Protein AF-A0A661ELQ1-F1 (afdb_monomer_lite)

Structure (mmCIF, N/CA/C/O backbone):
data_AF-A0A661ELQ1-F1
#
_entry.id   AF-A0A661ELQ1-F1
#
loop_
_atom_site.group_PDB
_atom_site.id
_atom_site.type_symbol
_atom_site.label_atom_id
_atom_site.label_alt_id
_atom_site.label_comp_id
_atom_site.label_asym_id
_atom_site.label_entity_id
_atom_site.label_seq_id
_atom_site.pdbx_PDB_ins_code
_atom_site.Cartn_x
_atom_site.Cartn_y
_atom_site.Cartn_z
_atom_site.occupancy
_atom_site.B_iso_or_equiv
_atom_site.auth_seq_id
_atom_site.auth_comp_id
_atom_site.auth_asym_id
_atom_site.auth_atom_id
_atom_site.pdbx_PDB_model_num
ATOM 1 N N . PRO A 1 1 ? 10.445 11.957 -2.654 1.00 92.38 1 PRO A N 1
ATOM 2 C CA . PRO A 1 1 ? 10.680 11.781 -1.202 1.00 92.38 1 PRO A CA 1
ATOM 3 C C . PRO A 1 1 ? 10.831 10.322 -0.725 1.00 92.38 1 PRO A C 1
ATOM 5 O O . PRO A 1 1 ? 11.393 10.127 0.339 1.00 92.38 1 PRO A O 1
ATOM 8 N N . TYR A 1 2 ? 10.362 9.317 -1.481 1.00 94.81 2 TYR A N 1
ATOM 9 C CA . TYR A 1 2 ? 10.293 7.919 -1.006 1.00 94.81 2 TYR A CA 1
ATOM 10 C C . TYR A 1 2 ? 11.280 6.948 -1.652 1.00 94.81 2 TYR A C 1
ATOM 12 O O . TYR A 1 2 ? 11.162 5.752 -1.426 1.00 94.81 2 TYR A O 1
ATOM 20 N N . GLU A 1 3 ? 12.143 7.429 -2.553 1.00 93.62 3 GLU A N 1
ATOM 21 C CA . GLU A 1 3 ? 13.049 6.568 -3.339 1.00 93.62 3 GLU A CA 1
ATOM 22 C C . GLU A 1 3 ? 12.331 5.399 -4.059 1.00 93.62 3 GLU A C 1
ATOM 24 O O . GLU A 1 3 ? 12.921 4.389 -4.412 1.00 93.62 3 GLU A O 1
ATOM 29 N N . ALA A 1 4 ? 11.029 5.549 -4.336 1.00 94.38 4 ALA A N 1
ATOM 30 C CA . ALA A 1 4 ? 10.157 4.499 -4.874 1.00 94.38 4 ALA A CA 1
ATOM 31 C C . ALA A 1 4 ? 10.223 4.356 -6.411 1.00 94.38 4 ALA A C 1
ATOM 33 O O . ALA A 1 4 ? 9.228 4.012 -7.058 1.00 94.38 4 ALA A O 1
ATOM 34 N N . ARG A 1 5 ? 11.370 4.691 -7.007 1.00 95.94 5 ARG A N 1
ATOM 35 C CA . ARG A 1 5 ? 11.649 4.603 -8.446 1.00 95.94 5 ARG A CA 1
ATOM 36 C C . ARG A 1 5 ? 12.962 3.857 -8.634 1.00 95.94 5 ARG A C 1
ATOM 38 O O . ARG A 1 5 ? 13.936 4.168 -7.958 1.00 95.94 5 ARG A O 1
ATOM 45 N N . TYR A 1 6 ? 12.974 2.907 -9.556 1.00 95.00 6 TYR A N 1
ATOM 46 C CA . TYR A 1 6 ? 14.144 2.127 -9.921 1.00 95.00 6 TYR A CA 1
ATOM 47 C C . TYR A 1 6 ? 14.651 2.576 -11.289 1.00 95.00 6 TYR A C 1
ATOM 49 O O . TYR A 1 6 ? 13.884 2.616 -12.247 1.00 95.00 6 TYR A O 1
ATOM 57 N N . THR A 1 7 ? 15.931 2.920 -11.383 1.00 96.19 7 THR A N 1
ATOM 58 C CA . THR A 1 7 ? 16.563 3.299 -12.651 1.00 96.19 7 THR A CA 1
ATOM 59 C C . THR A 1 7 ? 17.171 2.059 -13.296 1.00 96.19 7 THR A C 1
ATOM 61 O O . THR A 1 7 ? 18.039 1.422 -12.699 1.00 96.19 7 THR A O 1
ATOM 64 N N . HIS A 1 8 ? 16.729 1.725 -14.506 1.00 95.81 8 HIS A N 1
ATOM 65 C CA . HIS A 1 8 ? 17.241 0.588 -15.264 1.00 95.81 8 HIS A CA 1
ATOM 66 C C . HIS A 1 8 ? 18.532 0.966 -16.015 1.00 95.81 8 HIS A C 1
ATOM 68 O O . HIS A 1 8 ? 18.622 2.087 -16.529 1.00 95.81 8 HIS A O 1
ATOM 74 N N . PRO A 1 9 ? 19.507 0.046 -16.154 1.00 95.56 9 PRO A N 1
ATOM 75 C CA . PRO A 1 9 ? 20.705 0.272 -16.970 1.00 95.56 9 PRO A CA 1
ATOM 76 C C . PRO A 1 9 ? 20.414 0.658 -18.427 1.00 95.56 9 PRO A C 1
ATOM 78 O O . PRO A 1 9 ? 21.176 1.411 -19.025 1.00 95.56 9 PRO A O 1
ATOM 81 N N . ASP A 1 10 ? 19.285 0.201 -18.973 1.00 96.12 10 ASP A N 1
ATOM 82 C CA . ASP A 1 10 ? 18.866 0.466 -20.358 1.00 96.12 10 ASP A CA 1
ATOM 83 C C . ASP A 1 10 ? 18.254 1.867 -20.561 1.00 96.12 10 ASP A C 1
ATOM 85 O O . ASP A 1 10 ? 17.764 2.187 -21.643 1.00 96.12 10 ASP A O 1
ATOM 89 N N . GLY A 1 11 ? 18.268 2.721 -19.530 1.00 96.62 11 GLY A N 1
ATOM 90 C CA . GLY A 1 11 ? 17.921 4.140 -19.647 1.00 96.62 11 GLY A CA 1
ATOM 91 C C . GLY A 1 11 ? 16.457 4.495 -19.380 1.00 96.62 11 GLY A C 1
ATOM 92 O O . GLY A 1 11 ? 16.042 5.610 -19.695 1.00 96.62 11 GLY A O 1
ATOM 93 N N . TYR A 1 12 ? 15.671 3.597 -18.781 1.00 95.81 12 TYR A N 1
ATOM 94 C CA . TYR A 1 12 ? 14.292 3.873 -18.359 1.00 95.81 12 TYR A CA 1
ATOM 95 C C . TYR A 1 12 ? 14.111 3.743 -16.840 1.00 95.81 12 TYR A C 1
ATOM 97 O O . TYR A 1 12 ? 14.990 3.263 -16.126 1.00 95.81 12 TYR A O 1
ATOM 105 N N . ILE A 1 13 ? 12.972 4.219 -16.330 1.00 97.06 13 ILE A N 1
ATOM 106 C CA . ILE A 1 13 ? 12.637 4.189 -14.903 1.00 97.06 13 ILE A CA 1
ATOM 107 C C . ILE A 1 13 ? 11.413 3.307 -14.693 1.00 97.06 13 ILE A C 1
ATOM 109 O O . ILE A 1 13 ? 10.365 3.558 -15.286 1.00 97.06 13 ILE A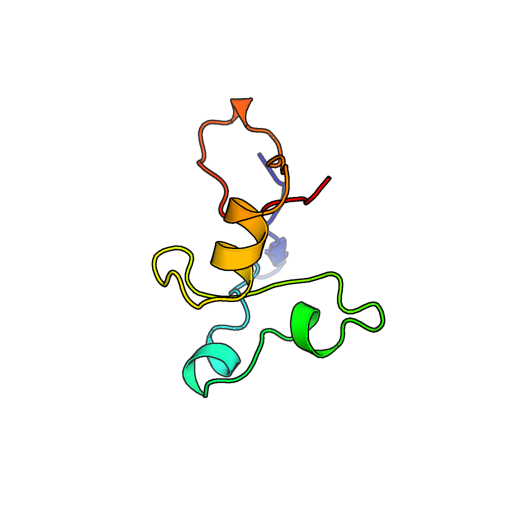 O 1
ATOM 113 N N . ASP A 1 14 ? 11.529 2.362 -13.770 1.00 96.44 14 ASP A N 1
ATOM 114 C CA . ASP A 1 14 ? 10.428 1.543 -13.282 1.00 96.44 14 ASP A CA 1
ATOM 115 C C . ASP A 1 14 ? 9.969 1.973 -11.889 1.00 96.44 14 ASP A C 1
ATOM 117 O O . ASP A 1 14 ? 10.671 2.634 -11.119 1.00 96.44 14 ASP A O 1
ATOM 121 N N . LYS A 1 15 ? 8.740 1.593 -11.544 1.00 96.75 15 LYS A N 1
ATOM 122 C CA . LYS A 1 15 ? 8.173 1.778 -10.205 1.00 96.75 15 LYS A CA 1
ATOM 123 C C . LYS A 1 15 ? 7.061 0.771 -9.946 1.00 96.75 15 LYS A C 1
ATOM 125 O O . LYS A 1 15 ? 6.496 0.196 -10.872 1.00 96.75 15 LYS A O 1
ATOM 130 N N . CYS A 1 16 ? 6.672 0.637 -8.679 1.00 97.00 16 CYS A N 1
ATOM 131 C CA . CYS A 1 16 ? 5.485 -0.125 -8.291 1.00 97.00 16 CYS A CA 1
ATOM 132 C C . CYS A 1 16 ? 4.253 0.310 -9.106 1.00 97.00 16 CYS A C 1
ATOM 134 O O . CYS A 1 16 ? 3.945 1.500 -9.184 1.00 97.00 16 CYS A O 1
ATOM 136 N N . THR A 1 17 ? 3.529 -0.647 -9.683 1.00 96.81 17 THR A N 1
ATOM 137 C CA . THR A 1 17 ? 2.318 -0.412 -10.491 1.00 96.81 17 THR A CA 1
ATOM 138 C C . THR A 1 17 ? 1.029 -0.731 -9.737 1.00 96.81 17 THR A C 1
ATOM 140 O O . THR A 1 17 ? -0.029 -0.818 -10.353 1.00 96.81 17 THR A O 1
ATOM 143 N N . PHE A 1 18 ? 1.115 -0.968 -8.421 1.00 96.88 18 PHE A N 1
ATOM 144 C CA . PHE A 1 18 ? 0.005 -1.474 -7.605 1.00 96.88 18 PHE A CA 1
ATOM 145 C C . PHE A 1 18 ? -0.627 -2.758 -8.168 1.00 96.88 18 PHE A C 1
ATOM 147 O O . PHE A 1 18 ? -1.812 -3.013 -7.986 1.00 96.88 18 PHE A O 1
ATOM 154 N N . CYS A 1 19 ? 0.175 -3.577 -8.862 1.00 97.94 19 CYS A N 1
ATOM 155 C CA . CYS A 1 19 ? -0.288 -4.792 -9.531 1.00 97.94 19 CYS A CA 1
ATOM 156 C C . CYS A 1 19 ? -1.515 -4.542 -10.423 1.00 97.94 19 CYS A C 1
ATOM 158 O O . CYS A 1 19 ? -2.424 -5.364 -10.441 1.00 97.94 19 CYS A O 1
ATOM 160 N N . LEU A 1 20 ? -1.540 -3.430 -11.171 1.00 97.62 20 LEU A N 1
ATOM 161 C CA . LEU A 1 20 ? -2.683 -3.032 -12.006 1.00 97.62 20 LEU A CA 1
ATOM 162 C C . LEU A 1 20 ? -3.254 -4.173 -12.868 1.00 97.62 20 LEU A C 1
ATOM 164 O O . LEU A 1 20 ? -4.463 -4.250 -13.047 1.00 97.62 20 LEU A O 1
ATOM 168 N N . HIS A 1 21 ? -2.399 -5.058 -13.385 1.00 97.56 21 HIS A N 1
ATOM 169 C CA . HIS A 1 21 ? -2.814 -6.234 -14.154 1.00 97.56 21 HIS A CA 1
ATOM 170 C C . HIS A 1 21 ? -3.724 -7.181 -13.351 1.00 97.56 21 HIS A C 1
ATOM 172 O O . HIS A 1 21 ? -4.736 -7.613 -13.879 1.00 97.56 21 HIS A O 1
ATOM 178 N N . ARG A 1 22 ? -3.421 -7.416 -12.069 1.00 98.19 22 ARG A N 1
ATOM 179 C CA . ARG A 1 22 ? -4.221 -8.248 -11.153 1.00 98.19 22 ARG A CA 1
ATOM 180 C C . ARG A 1 22 ? -5.499 -7.543 -10.716 1.00 98.19 22 ARG A C 1
ATOM 182 O O . ARG A 1 22 ? -6.581 -8.112 -10.765 1.00 98.19 22 ARG A O 1
ATOM 189 N N . VAL A 1 23 ? -5.378 -6.269 -10.340 1.00 97.12 23 VAL A N 1
ATOM 190 C CA . VAL A 1 23 ? -6.516 -5.476 -9.845 1.00 97.12 23 VAL A CA 1
ATOM 191 C C . VAL A 1 23 ? -7.610 -5.353 -10.910 1.00 97.12 23 VAL A C 1
ATOM 193 O O . VAL A 1 23 ? -8.791 -5.417 -10.583 1.00 97.12 23 VAL A O 1
ATOM 196 N N . LYS A 1 24 ? -7.238 -5.247 -12.193 1.00 97.00 24 LYS A N 1
ATOM 197 C CA . LYS A 1 24 ? -8.194 -5.244 -13.315 1.00 97.00 24 LYS A CA 1
ATOM 198 C C . LYS A 1 24 ? -9.003 -6.537 -13.446 1.00 97.00 24 LYS A C 1
ATOM 200 O O . LYS A 1 24 ? -10.104 -6.493 -13.982 1.00 97.00 24 LYS A O 1
ATOM 205 N N . GLU A 1 25 ? -8.476 -7.652 -12.959 1.00 97.62 25 GLU A N 1
ATOM 206 C CA . GLU A 1 25 ? -9.140 -8.961 -12.952 1.00 97.62 25 GLU A CA 1
ATOM 207 C C . GLU A 1 25 ? -9.906 -9.215 -11.641 1.00 97.62 25 GLU A C 1
ATOM 209 O O . GLU A 1 25 ? -10.452 -10.294 -11.434 1.00 97.62 25 GLU A O 1
ATOM 214 N N . GLY A 1 26 ? -9.975 -8.217 -10.750 1.00 96.12 26 GLY A N 1
ATOM 215 C CA . GLY A 1 26 ? -10.616 -8.338 -9.440 1.00 96.12 26 GLY A CA 1
ATOM 216 C C . GLY A 1 26 ? -9.753 -9.042 -8.392 1.00 96.12 26 GLY A C 1
ATOM 217 O O . GLY A 1 26 ? -10.237 -9.347 -7.303 1.00 96.12 26 GLY A O 1
ATOM 218 N N . GLU A 1 27 ? -8.477 -9.294 -8.687 1.00 97.38 27 GLU A N 1
ATOM 219 C CA . GLU A 1 27 ? -7.546 -9.889 -7.736 1.00 97.38 27 GLU A CA 1
ATOM 220 C C . GLU A 1 27 ? -6.877 -8.844 -6.829 1.00 97.38 27 GLU A C 1
ATOM 222 O O . GLU A 1 27 ? -6.702 -7.674 -7.178 1.00 97.38 27 GLU A O 1
ATOM 227 N N . LEU A 1 28 ? -6.411 -9.294 -5.661 1.00 97.75 28 LEU A N 1
ATOM 228 C CA . LEU A 1 28 ? -5.590 -8.473 -4.774 1.00 97.75 28 LEU A CA 1
ATOM 229 C C . LEU A 1 28 ? -4.158 -8.306 -5.319 1.00 97.75 28 LEU A C 1
ATOM 231 O O . LEU A 1 28 ? -3.615 -9.225 -5.942 1.00 97.75 28 LEU A O 1
ATOM 235 N N . PRO A 1 29 ? -3.479 -7.181 -5.017 1.00 98.31 29 PRO A N 1
ATOM 236 C CA . PRO A 1 29 ? -2.064 -7.024 -5.322 1.00 98.31 29 PRO A CA 1
ATOM 237 C C . PRO A 1 29 ? -1.208 -8.145 -4.730 1.00 98.31 29 PRO A C 1
ATOM 239 O O . PRO A 1 29 ? -1.507 -8.678 -3.661 1.00 98.31 29 PRO A O 1
ATOM 242 N N . ALA A 1 30 ? -0.089 -8.458 -5.387 1.00 98.12 30 ALA A N 1
ATOM 243 C CA . ALA A 1 30 ? 0.789 -9.557 -4.988 1.00 98.12 30 ALA A CA 1
ATOM 244 C C . ALA A 1 30 ? 1.229 -9.474 -3.528 1.00 98.12 30 ALA A C 1
ATOM 246 O O . ALA A 1 30 ? 0.983 -10.421 -2.786 1.00 98.12 30 ALA A O 1
ATOM 247 N N . CYS A 1 31 ? 1.769 -8.331 -3.097 1.00 97.81 31 CYS A N 1
ATOM 248 C CA . CYS A 1 31 ? 2.187 -8.132 -1.710 1.00 97.81 31 CYS A CA 1
ATOM 249 C C . CYS A 1 31 ? 1.049 -8.391 -0.708 1.00 97.81 31 CYS A C 1
ATOM 251 O O . CYS A 1 31 ? 1.270 -9.073 0.286 1.00 97.81 31 CYS A O 1
ATOM 253 N N . VAL A 1 32 ? -0.170 -7.929 -0.999 1.00 97.88 32 VAL A N 1
ATOM 254 C CA . VAL A 1 32 ? -1.353 -8.117 -0.145 1.00 97.88 32 VAL A CA 1
ATOM 255 C C . VAL A 1 32 ? -1.762 -9.590 -0.114 1.00 97.88 32 VAL A C 1
ATOM 257 O O . VAL A 1 32 ? -1.937 -10.153 0.963 1.00 97.88 32 VAL A O 1
ATOM 260 N N . SER A 1 33 ? -1.843 -10.233 -1.283 1.00 97.50 33 SER A N 1
ATOM 261 C CA . SER A 1 33 ? -2.283 -11.627 -1.419 1.00 97.50 33 SER A CA 1
ATOM 262 C C . SER A 1 33 ? -1.374 -12.630 -0.702 1.00 97.50 33 SER A C 1
ATOM 264 O O . SER A 1 33 ? -1.864 -13.612 -0.153 1.00 97.50 33 SER A O 1
ATOM 266 N N . VAL A 1 34 ? -0.061 -12.376 -0.666 1.00 97.75 34 VAL A N 1
ATOM 267 C CA . VAL A 1 34 ? 0.920 -13.286 -0.048 1.00 97.75 34 VAL A CA 1
ATOM 268 C C . VAL A 1 34 ? 1.177 -12.988 1.429 1.00 97.75 34 VAL A C 1
ATOM 270 O O . VAL A 1 34 ? 1.989 -13.667 2.049 1.00 97.75 34 VAL A O 1
ATOM 273 N N . CYS A 1 35 ? 0.532 -11.96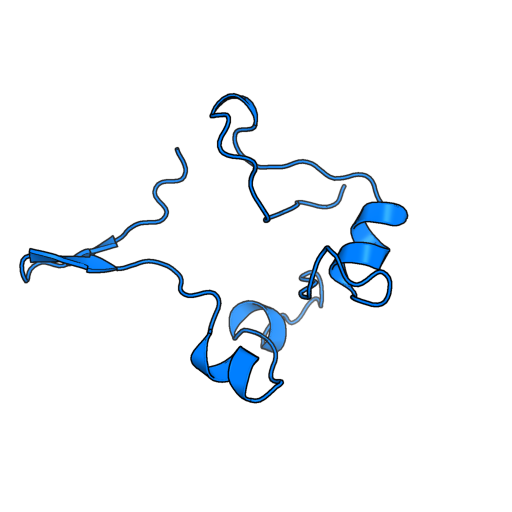7 2.004 1.00 97.62 35 CYS A N 1
ATOM 274 C CA . CYS A 1 35 ? 0.787 -11.528 3.372 1.00 97.62 35 CYS A CA 1
ATOM 275 C C . CYS A 1 35 ? 0.423 -12.621 4.394 1.00 97.62 35 CYS A C 1
ATOM 277 O O . CYS A 1 35 ? -0.765 -12.856 4.629 1.00 97.62 35 CYS A O 1
ATOM 279 N N . PRO A 1 36 ? 1.398 -13.247 5.078 1.00 97.44 36 PRO A N 1
ATOM 280 C CA . PRO A 1 36 ? 1.097 -14.353 5.986 1.00 97.44 36 PRO A CA 1
ATOM 281 C C . PRO A 1 36 ? 0.373 -13.878 7.252 1.00 97.44 36 PRO A C 1
ATOM 283 O O . PRO A 1 36 ? -0.465 -14.585 7.803 1.00 97.44 36 PRO A O 1
ATOM 286 N N . THR A 1 37 ? 0.671 -12.658 7.702 1.00 97.12 37 THR A N 1
ATOM 287 C CA . THR A 1 37 ? 0.095 -12.055 8.911 1.00 97.12 37 THR A CA 1
ATOM 288 C C . THR A 1 37 ? -1.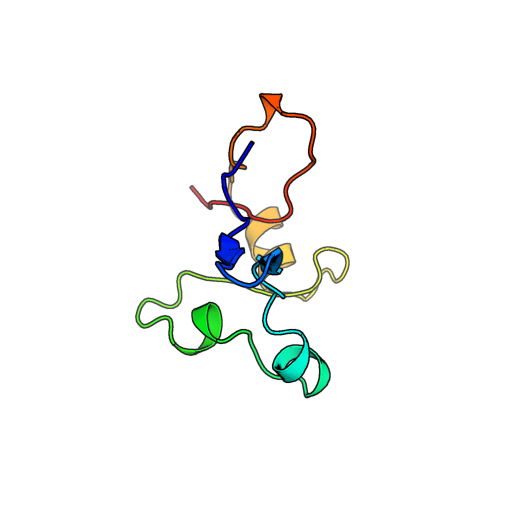219 -11.324 8.652 1.00 97.12 37 THR A C 1
ATOM 290 O O . THR A 1 37 ? -1.849 -10.877 9.608 1.00 97.12 37 THR A O 1
ATOM 293 N N . LYS A 1 38 ? -1.631 -11.180 7.383 1.00 94.50 38 LYS A N 1
ATOM 294 C CA . LYS A 1 38 ? -2.831 -10.434 6.968 1.00 94.50 38 LYS A CA 1
ATOM 295 C C . LYS A 1 38 ? -2.869 -8.996 7.513 1.00 94.50 38 LYS A C 1
ATOM 297 O O . LYS A 1 38 ? -3.920 -8.496 7.896 1.00 94.50 38 LYS A O 1
ATOM 302 N N . CYS A 1 39 ? -1.713 -8.331 7.571 1.00 95.62 39 CYS A N 1
ATOM 303 C CA . CYS A 1 39 ? -1.604 -6.957 8.075 1.00 95.62 39 CYS A CA 1
ATOM 304 C C . CYS A 1 39 ? -1.818 -5.875 7.005 1.00 95.62 39 CYS A C 1
ATOM 306 O O . CYS A 1 39 ? -1.915 -4.697 7.346 1.00 95.62 39 CYS A O 1
ATOM 308 N N . MET A 1 40 ? -1.862 -6.255 5.726 1.00 96.94 40 MET A N 1
ATOM 309 C CA . MET A 1 40 ? -2.067 -5.334 4.612 1.00 96.94 40 MET A CA 1
ATOM 310 C C . MET A 1 40 ? -3.529 -5.342 4.175 1.00 96.94 40 MET A C 1
ATOM 312 O O . MET A 1 40 ? -4.100 -6.401 3.931 1.00 96.94 40 MET A O 1
ATOM 316 N N . TYR A 1 41 ? -4.093 -4.146 4.032 1.00 96.69 41 TYR A N 1
ATOM 317 C CA . TYR A 1 41 ? -5.458 -3.909 3.570 1.00 96.69 41 TYR A CA 1
ATOM 318 C C . TYR A 1 41 ? -5.395 -3.104 2.276 1.00 96.69 41 TYR A C 1
ATOM 320 O O . TYR A 1 41 ? -4.584 -2.183 2.159 1.00 96.69 41 TYR A O 1
ATOM 328 N N . PHE A 1 42 ? -6.226 -3.459 1.302 1.00 97.69 42 PHE A N 1
ATOM 329 C CA . PHE A 1 42 ? -6.225 -2.844 -0.021 1.00 97.69 42 PHE A CA 1
ATOM 330 C C . PHE A 1 42 ? -7.652 -2.619 -0.507 1.00 97.69 42 PHE A C 1
ATOM 332 O O . PHE A 1 42 ? -8.544 -3.405 -0.200 1.00 97.69 42 PHE A O 1
ATOM 339 N N . GLY A 1 43 ? -7.860 -1.546 -1.260 1.00 96.62 43 GLY A N 1
ATOM 340 C CA . GLY A 1 43 ? -9.152 -1.202 -1.832 1.00 96.62 43 GLY A CA 1
ATOM 341 C C . GLY A 1 43 ? -9.214 0.261 -2.247 1.00 96.62 43 GLY A C 1
ATOM 342 O O . GLY A 1 43 ? -8.220 0.983 -2.159 1.00 96.62 43 GLY A O 1
ATOM 343 N N . ASP A 1 44 ? -10.395 0.674 -2.691 1.00 95.56 44 ASP A N 1
ATOM 344 C CA . ASP A 1 44 ? -10.700 2.064 -3.011 1.00 95.56 44 ASP A CA 1
ATOM 345 C C . ASP A 1 44 ? -11.020 2.842 -1.726 1.00 95.56 44 ASP A C 1
ATOM 347 O O . ASP A 1 44 ? -11.882 2.429 -0.948 1.00 95.56 44 ASP A O 1
ATOM 351 N N . ILE A 1 45 ? -10.321 3.950 -1.486 1.00 94.94 45 ILE A N 1
ATOM 352 C CA . ILE A 1 45 ? -10.540 4.796 -0.305 1.00 94.94 45 ILE A CA 1
ATOM 353 C C . ILE A 1 45 ? -11.867 5.568 -0.369 1.00 94.94 45 ILE A C 1
ATOM 355 O O . ILE A 1 45 ? -12.392 5.967 0.670 1.00 94.94 45 ILE A O 1
ATOM 359 N N . GLU A 1 46 ? -12.428 5.737 -1.568 1.00 95.12 46 GLU A N 1
ATOM 360 C CA . GLU A 1 46 ? -13.720 6.391 -1.781 1.00 95.12 46 GLU A CA 1
ATOM 361 C C . GLU A 1 46 ? -14.889 5.412 -1.597 1.00 95.12 46 GLU A C 1
ATOM 363 O O . GLU A 1 46 ? -16.012 5.828 -1.304 1.00 95.12 46 GLU A O 1
ATOM 368 N N . ASP A 1 47 ? -14.642 4.099 -1.696 1.00 97.25 47 ASP A N 1
ATOM 369 C CA . ASP A 1 47 ? -15.640 3.087 -1.352 1.00 97.25 47 ASP A CA 1
ATOM 370 C C . ASP A 1 47 ? -15.673 2.881 0.174 1.00 97.25 47 ASP A C 1
ATOM 372 O O . ASP A 1 47 ? -14.729 2.325 0.749 1.00 97.25 47 ASP A O 1
ATOM 376 N N . PRO A 1 48 ? -16.763 3.255 0.874 1.00 95.75 48 PRO A N 1
ATOM 377 C CA . PRO A 1 48 ? -16.871 3.074 2.318 1.00 95.75 48 PRO A CA 1
ATOM 378 C C . PRO A 1 48 ? -16.881 1.602 2.750 1.00 95.75 48 PRO A C 1
ATOM 380 O O . PRO A 1 48 ? -16.681 1.337 3.940 1.00 95.75 48 PRO A O 1
ATOM 383 N N . ASN A 1 49 ? -17.130 0.670 1.825 1.00 96.19 49 ASN A N 1
ATOM 384 C CA . ASN A 1 49 ? -17.154 -0.764 2.082 1.00 96.19 49 ASN A CA 1
ATOM 385 C C . ASN A 1 49 ? -15.800 -1.444 1.867 1.00 96.19 49 ASN A C 1
ATOM 387 O O . ASN A 1 49 ? -15.661 -2.606 2.265 1.00 96.19 49 ASN A O 1
ATOM 391 N N . SER A 1 50 ? -14.809 -0.753 1.304 1.00 96.81 50 SER A N 1
ATOM 392 C CA . SER A 1 50 ? -13.480 -1.322 1.111 1.00 96.81 50 SER A CA 1
ATOM 393 C C . SER A 1 50 ? -12.771 -1.563 2.447 1.00 96.81 50 SER A C 1
ATOM 395 O O . SER A 1 50 ? -13.022 -0.888 3.455 1.00 96.81 50 SER A O 1
ATOM 397 N N . ASP A 1 51 ? -11.867 -2.542 2.472 1.00 95.44 51 ASP A N 1
ATOM 398 C CA . ASP A 1 51 ? -11.145 -2.897 3.694 1.00 95.44 51 ASP A CA 1
ATOM 399 C C . ASP A 1 51 ? -10.276 -1.741 4.195 1.00 95.44 51 ASP A C 1
ATOM 401 O O . ASP A 1 51 ? -10.247 -1.460 5.395 1.00 95.44 51 ASP A O 1
ATOM 405 N N . VAL A 1 52 ? -9.621 -1.016 3.282 1.00 96.81 52 VAL A N 1
ATOM 406 C CA . VAL A 1 52 ? -8.814 0.156 3.641 1.00 96.81 52 VAL A CA 1
ATOM 407 C C . VAL A 1 52 ? -9.682 1.261 4.251 1.00 96.81 52 VAL A C 1
ATOM 409 O O . VAL A 1 52 ? -9.355 1.747 5.333 1.00 96.81 52 VAL A O 1
ATOM 412 N N . SER A 1 53 ? -10.836 1.586 3.660 1.00 97.12 53 SER A N 1
ATOM 413 C CA . SER A 1 53 ? -11.750 2.613 4.180 1.00 97.12 53 SER A CA 1
ATOM 414 C C . SER A 1 53 ? -12.268 2.275 5.574 1.00 97.12 53 SER A C 1
ATOM 416 O O . SER A 1 53 ? -12.344 3.139 6.451 1.00 97.12 53 SER A O 1
ATOM 418 N N . LYS A 1 54 ? -12.590 1.001 5.819 1.00 97.06 54 LYS A N 1
ATOM 419 C CA . LYS A 1 54 ? -12.992 0.518 7.147 1.00 97.06 54 LYS A CA 1
ATOM 420 C C . LYS A 1 54 ? -11.859 0.656 8.166 1.00 97.06 54 LYS A C 1
ATOM 422 O O . LYS A 1 54 ? -12.106 1.098 9.290 1.00 97.06 54 LYS A O 1
ATOM 427 N N . MET A 1 55 ? -10.623 0.321 7.793 1.00 96.81 55 MET A N 1
ATOM 428 C CA . MET A 1 55 ? -9.470 0.454 8.690 1.00 96.81 55 MET A CA 1
ATOM 429 C C . MET A 1 55 ? -9.168 1.915 9.033 1.00 96.81 55 MET A C 1
ATOM 431 O O . MET A 1 55 ? -8.968 2.224 10.204 1.00 96.81 55 MET A O 1
ATOM 435 N N . LEU A 1 56 ? -9.208 2.826 8.057 1.00 96.62 56 LEU A N 1
ATOM 436 C CA . LEU A 1 56 ? -8.936 4.252 8.290 1.00 96.62 56 LEU A CA 1
ATOM 437 C C . LEU A 1 56 ? -10.009 4.937 9.151 1.00 96.62 56 LEU A C 1
ATOM 439 O O . LEU A 1 56 ? -9.700 5.878 9.877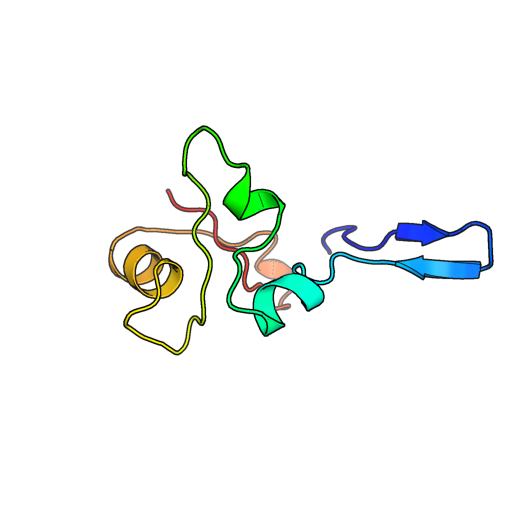 1.00 96.62 56 LEU A O 1
ATOM 443 N N . LYS A 1 57 ? -11.257 4.450 9.122 1.00 95.94 57 LYS A N 1
ATOM 444 C CA . LYS A 1 57 ? -12.337 4.933 10.005 1.00 95.94 57 LYS A CA 1
ATOM 445 C C . LYS A 1 57 ? -12.211 4.438 11.444 1.00 95.94 57 LYS A C 1
ATOM 447 O O . LYS A 1 57 ? -12.668 5.110 12.363 1.00 95.94 57 LYS A O 1
ATOM 452 N N . THR A 1 58 ? -11.655 3.245 11.641 1.00 95.88 58 THR A N 1
ATOM 453 C CA . THR A 1 58 ? -11.665 2.558 12.944 1.00 95.88 58 THR A CA 1
ATOM 454 C C . THR A 1 58 ? -10.341 2.649 13.690 1.00 95.88 58 THR A C 1
ATOM 456 O O . THR A 1 58 ? -10.320 2.512 14.913 1.00 95.88 58 THR A O 1
ATOM 459 N N . ARG A 1 59 ? -9.230 2.892 12.989 1.00 96.38 59 ARG A N 1
ATOM 460 C CA . ARG A 1 59 ? -7.887 2.910 13.567 1.00 96.38 59 ARG A CA 1
ATOM 461 C C . ARG A 1 59 ? -7.160 4.208 13.268 1.00 96.38 59 ARG A C 1
ATOM 463 O O . ARG A 1 59 ? -7.299 4.796 12.201 1.00 96.38 59 ARG A O 1
ATOM 470 N N . LYS A 1 60 ? -6.318 4.620 14.216 1.00 97.50 60 LYS A N 1
ATOM 471 C CA . LYS A 1 60 ? -5.351 5.695 13.985 1.00 97.50 60 LYS A CA 1
ATOM 472 C C . LYS A 1 60 ? -4.309 5.224 12.976 1.00 97.50 60 LYS A C 1
ATOM 474 O O . LYS A 1 60 ? -3.935 4.052 12.958 1.00 97.50 60 LYS A O 1
ATOM 479 N N . PHE A 1 61 ? -3.817 6.151 12.171 1.00 97.50 61 PHE A N 1
ATOM 480 C CA . PHE A 1 61 ? -2.799 5.873 11.172 1.00 97.50 61 PHE A CA 1
ATOM 481 C C . PHE A 1 61 ? -1.853 7.060 11.012 1.00 97.50 61 PHE A C 1
ATOM 483 O O . PHE A 1 61 ? -2.131 8.171 11.464 1.00 97.50 61 PHE A O 1
ATOM 490 N N . LYS A 1 62 ? -0.731 6.809 10.346 1.00 97.25 62 LYS A N 1
ATOM 491 C CA . LYS A 1 62 ? 0.191 7.832 9.850 1.00 97.25 62 LYS A CA 1
ATOM 492 C C . LYS A 1 62 ? 0.557 7.551 8.396 1.00 97.25 62 LYS A C 1
ATOM 494 O O . LYS A 1 62 ? 0.473 6.409 7.944 1.00 97.25 62 LYS A O 1
ATOM 499 N N . THR A 1 63 ? 1.010 8.572 7.686 1.00 97.06 63 THR A N 1
ATOM 500 C CA . THR A 1 63 ? 1.618 8.451 6.355 1.00 97.06 63 THR A CA 1
ATOM 501 C C . THR A 1 63 ? 3.131 8.634 6.450 1.00 97.06 63 THR A C 1
ATOM 503 O O . THR A 1 63 ? 3.662 9.076 7.473 1.00 97.06 63 THR A O 1
ATOM 506 N N . LEU A 1 64 ? 3.848 8.240 5.400 1.00 95.81 64 LEU A N 1
ATOM 507 C CA . LEU A 1 64 ? 5.294 8.429 5.319 1.00 95.81 64 LEU A CA 1
ATOM 508 C C . LEU A 1 64 ? 5.617 9.828 4.773 1.00 95.81 64 LEU A C 1
ATOM 510 O O . LEU A 1 64 ? 5.045 10.230 3.761 1.00 95.81 64 LEU A O 1
ATOM 51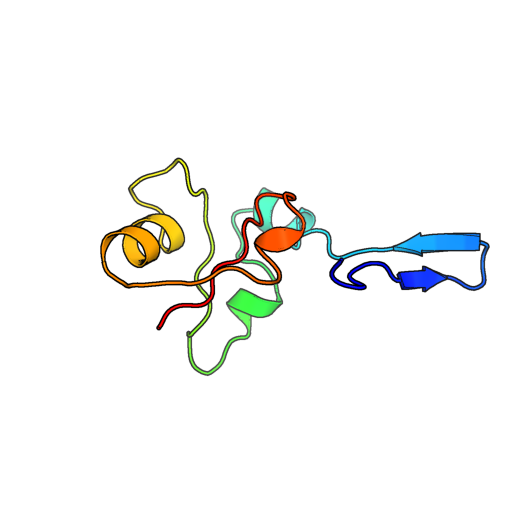4 N N . ALA A 1 65 ? 6.559 10.528 5.408 1.00 95.38 65 ALA A N 1
ATOM 515 C CA . ALA A 1 65 ? 7.018 11.876 5.040 1.00 95.38 65 ALA A CA 1
ATOM 516 C C . ALA A 1 65 ? 5.873 12.862 4.696 1.00 95.38 65 ALA A C 1
ATOM 518 O O . ALA A 1 65 ? 5.812 13.356 3.564 1.00 95.38 65 ALA A O 1
ATOM 519 N N . PRO A 1 66 ? 4.924 13.124 5.620 1.00 94.62 66 PRO A N 1
ATOM 520 C CA . PRO A 1 66 ? 3.813 14.051 5.378 1.00 94.62 66 PRO A CA 1
ATOM 521 C C . PRO A 1 66 ? 4.279 15.468 5.002 1.00 94.62 66 PRO A C 1
ATOM 523 O O . PRO A 1 66 ? 3.614 16.151 4.225 1.00 94.62 66 PRO A O 1
ATOM 526 N N . GLU A 1 67 ? 5.449 15.891 5.483 1.00 96.25 67 GLU A N 1
ATOM 527 C CA . GLU A 1 67 ? 6.086 17.169 5.160 1.00 96.25 67 GLU A CA 1
ATOM 528 C C . GLU A 1 67 ? 6.425 17.336 3.672 1.00 96.25 67 GLU A C 1
ATOM 530 O O . GLU A 1 67 ? 6.596 18.459 3.205 1.00 96.25 67 GLU A O 1
ATOM 535 N N . ALA A 1 68 ? 6.487 16.242 2.905 1.00 96.19 68 ALA A N 1
ATOM 536 C CA . ALA A 1 68 ? 6.757 16.291 1.473 1.00 96.19 68 ALA A CA 1
ATOM 537 C C . ALA A 1 68 ? 5.562 16.792 0.637 1.00 96.19 68 ALA A C 1
ATOM 539 O O . ALA A 1 68 ? 5.726 17.029 -0.560 1.00 96.19 68 ALA A O 1
ATOM 540 N N . GLY A 1 69 ? 4.367 16.928 1.230 1.00 95.75 69 GLY A N 1
ATOM 541 C CA . GLY A 1 69 ? 3.187 17.502 0.571 1.00 95.75 69 GLY A CA 1
ATOM 542 C C . GLY A 1 69 ? 2.609 16.666 -0.579 1.00 95.75 69 GLY A C 1
ATOM 543 O O . GLY A 1 69 ? 1.867 17.192 -1.400 1.00 95.75 69 GLY A O 1
ATOM 544 N N . THR A 1 70 ? 2.950 15.376 -0.669 1.00 95.69 70 THR A N 1
ATOM 545 C CA . THR A 1 70 ? 2.564 14.496 -1.793 1.00 95.69 70 THR A CA 1
ATOM 546 C C . THR A 1 70 ? 1.279 13.698 -1.573 1.00 95.69 70 THR A C 1
ATOM 548 O O . THR A 1 70 ? 1.003 12.806 -2.368 1.00 95.69 70 THR A O 1
ATOM 551 N N . ASP A 1 71 ? 0.567 13.947 -0.473 1.00 94.81 71 ASP A N 1
ATOM 552 C CA . ASP A 1 71 ? -0.670 13.258 -0.071 1.00 94.81 71 ASP A CA 1
ATOM 553 C C . ASP A 1 71 ? -0.663 11.722 -0.305 1.00 94.81 71 ASP A C 1
ATOM 555 O O . ASP A 1 71 ? -1.305 11.193 -1.221 1.00 94.81 71 ASP A O 1
ATOM 559 N N . PRO A 1 72 ? 0.151 10.960 0.454 1.00 95.88 72 PRO A N 1
ATOM 560 C CA . PRO A 1 72 ? 0.400 9.552 0.155 1.00 95.88 72 PRO A CA 1
ATOM 561 C C . PRO A 1 72 ? -0.809 8.669 0.443 1.00 95.88 7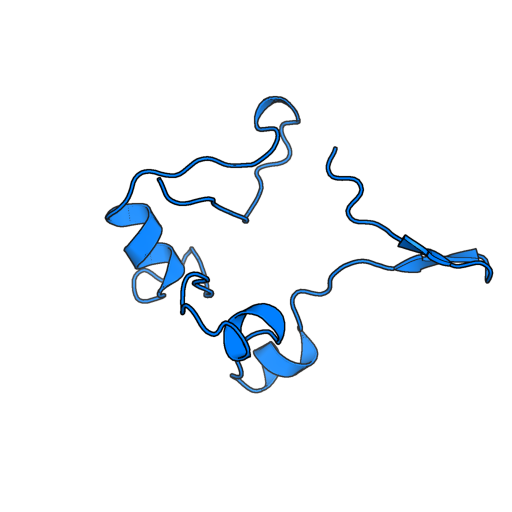2 PRO A C 1
ATOM 563 O O . PRO A 1 72 ? -1.349 8.677 1.543 1.00 95.88 72 PRO A O 1
ATOM 566 N N . HIS A 1 73 ? -1.121 7.783 -0.497 1.00 95.81 73 HIS A N 1
ATOM 567 C CA . HIS A 1 73 ? -2.196 6.794 -0.370 1.00 95.81 73 HIS A CA 1
ATOM 568 C C . HIS A 1 73 ? -1.692 5.438 0.160 1.00 95.81 73 HIS A C 1
ATOM 570 O O . HIS A 1 73 ? -2.164 4.370 -0.224 1.00 95.81 73 HIS A O 1
ATOM 576 N N . ILE A 1 74 ? -0.681 5.480 1.031 1.00 96.69 74 ILE A N 1
ATOM 577 C CA . ILE A 1 74 ? -0.195 4.334 1.805 1.00 96.69 74 ILE A CA 1
ATOM 578 C C . ILE A 1 74 ? -0.208 4.753 3.269 1.00 96.69 74 ILE A C 1
ATOM 580 O O . ILE A 1 74 ? 0.493 5.686 3.671 1.00 96.69 74 ILE A O 1
ATOM 584 N N . PHE A 1 75 ? -0.998 4.037 4.061 1.00 97.50 75 PHE A N 1
ATOM 585 C CA . PHE A 1 75 ? -1.248 4.351 5.459 1.00 97.50 75 PHE A CA 1
ATOM 586 C C . PHE A 1 75 ? -0.690 3.251 6.356 1.00 97.50 75 PHE A C 1
ATOM 588 O O . PHE A 1 75 ? -0.879 2.062 6.105 1.00 97.50 75 PHE A O 1
ATOM 595 N N . TYR A 1 76 ? -0.024 3.657 7.430 1.00 97.50 76 TYR A N 1
ATOM 596 C CA . TYR A 1 76 ? 0.500 2.761 8.452 1.00 97.50 76 TYR A CA 1
ATOM 597 C C . TYR A 1 76 ? -0.401 2.849 9.677 1.00 97.50 76 TYR A C 1
ATOM 599 O O . TYR A 1 76 ? -0.442 3.889 10.338 1.00 97.50 76 TYR A O 1
ATOM 607 N N . LEU A 1 77 ? -1.132 1.770 9.957 1.00 96.50 77 LEU A N 1
ATOM 608 C CA . LEU A 1 77 ? -2.019 1.678 11.116 1.00 96.50 77 LEU A CA 1
ATOM 609 C C . LEU A 1 77 ? -1.203 1.608 12.415 1.00 96.50 77 LEU A C 1
ATOM 611 O O . LEU A 1 77 ? -0.148 0.971 12.452 1.00 96.50 77 LEU A O 1
ATOM 615 N N . ILE A 1 78 ? -1.712 2.257 13.464 1.00 93.81 78 ILE A N 1
ATOM 616 C CA . ILE A 1 78 ? -1.126 2.320 14.814 1.00 93.81 78 ILE A CA 1
ATOM 617 C C . ILE A 1 78 ? -1.987 1.502 15.778 1.00 93.81 78 ILE A C 1
ATOM 619 O O . ILE A 1 78 ? -3.236 1.485 15.629 1.00 93.81 78 ILE A O 1
#

Sequence (78 aa):
PYEARYTHPDGYIDKCTFCLHRVKEGELPACVSVCPTKCMYFGDIEDPNSDVSKMLKTRKFKTLAPEAGTDPHIFYLI

pLDDT: mean 96.44, std 1.15, range [92.38, 98.31]

Radius of gyration: 14.57 Å; chains: 1; bounding box: 38×32×35 Å

Foldseek 3Di:
DPPQWDADPVGDIDGDPLPVVQVVVVHHRPCCVPDPVNQDFDDDCVPCPGRVVVQVVPFDWDDPPVVVVPPDPDIGTD

Secondary structure (DSSP, 8-state):
-----EE-TTS-EE---TTHHHHTTTPPPHHHHT-TT-----S-SS-TTSHHHHHHHHS-EEES-GGG----S-EEE-